Protein AF-A0A2V9AB28-F1 (afdb_monomer_lite)

Radius of gyration: 21.04 Å; chains: 1; bounding box: 47×24×64 Å

Structure (mmCIF, N/CA/C/O backbone):
data_AF-A0A2V9AB28-F1
#
_entry.id   AF-A0A2V9AB28-F1
#
loop_
_atom_site.group_PDB
_atom_site.id
_atom_site.type_symbol
_atom_site.label_atom_id
_atom_site.label_alt_id
_atom_site.label_comp_id
_atom_site.label_asym_id
_atom_site.label_entity_id
_atom_site.label_seq_id
_atom_site.pdbx_PDB_ins_code
_atom_site.Cartn_x
_atom_site.Cartn_y
_atom_site.Cartn_z
_atom_site.occupancy
_atom_site.B_iso_or_equiv
_atom_site.auth_seq_id
_atom_site.auth_comp_id
_atom_site.auth_asym_id
_atom_site.auth_atom_id
_atom_site.pdbx_PDB_model_num
ATOM 1 N N . MET A 1 1 ? 5.776 2.041 12.616 1.00 59.56 1 MET A N 1
ATOM 2 C CA . MET A 1 1 ? 5.314 3.377 13.053 1.00 59.56 1 MET A CA 1
ATOM 3 C C . MET A 1 1 ? 3.798 3.461 13.294 1.00 59.56 1 MET A C 1
ATOM 5 O O . MET A 1 1 ? 3.423 3.915 14.360 1.00 59.56 1 MET A O 1
ATOM 9 N N . ILE A 1 2 ? 2.904 3.020 12.386 1.00 66.00 2 ILE A N 1
ATOM 10 C CA . ILE A 1 2 ? 1.448 2.900 12.689 1.00 66.00 2 ILE A CA 1
ATOM 11 C C . ILE A 1 2 ? 1.134 1.642 13.515 1.00 66.00 2 ILE A C 1
ATOM 13 O O . ILE A 1 2 ? 0.469 1.729 14.544 1.00 66.00 2 ILE A O 1
ATOM 17 N N . LEU A 1 3 ? 1.665 0.484 13.105 1.00 60.53 3 LEU A N 1
ATOM 18 C CA . LEU A 1 3 ? 1.462 -0.797 13.801 1.00 60.53 3 LEU A CA 1
ATOM 19 C C . LEU A 1 3 ? 1.908 -0.738 15.273 1.00 60.53 3 LEU A C 1
ATOM 21 O O . LEU A 1 3 ? 1.193 -1.208 16.154 1.00 60.53 3 LEU A O 1
ATOM 25 N N . ASP A 1 4 ? 3.032 -0.067 15.534 1.00 72.25 4 ASP A N 1
ATOM 26 C CA . ASP A 1 4 ? 3.606 0.092 16.879 1.00 72.25 4 ASP A CA 1
ATOM 27 C C . ASP A 1 4 ? 2.706 0.900 17.826 1.00 72.25 4 ASP A C 1
ATOM 29 O O . ASP A 1 4 ? 2.839 0.784 19.039 1.00 72.25 4 ASP A O 1
ATOM 33 N N . ASN A 1 5 ? 1.775 1.693 17.286 1.00 74.25 5 ASN A N 1
ATOM 34 C CA . ASN A 1 5 ? 0.810 2.464 18.069 1.00 74.25 5 ASN A CA 1
ATOM 35 C C . ASN A 1 5 ? -0.539 1.744 18.200 1.00 74.25 5 ASN A C 1
ATOM 37 O O . ASN A 1 5 ? -1.199 1.869 19.229 1.00 74.25 5 ASN A O 1
ATOM 41 N N . LEU A 1 6 ? -0.950 0.957 17.200 1.00 78.06 6 LEU A N 1
ATOM 42 C CA . LEU A 1 6 ? -2.232 0.243 17.230 1.00 78.06 6 LEU A CA 1
ATOM 43 C C . LEU A 1 6 ? -2.250 -0.884 18.275 1.00 78.06 6 LEU A C 1
ATOM 45 O O . LEU A 1 6 ? -3.248 -1.045 18.979 1.00 78.06 6 LEU A O 1
ATOM 49 N N . GLN A 1 7 ? -1.151 -1.635 18.427 1.00 82.56 7 GLN A N 1
ATOM 50 C CA . GLN A 1 7 ? -1.101 -2.760 19.371 1.00 82.56 7 GLN A CA 1
ATOM 51 C C . GLN A 1 7 ? -1.222 -2.313 20.840 1.00 82.56 7 GLN A C 1
ATOM 53 O O . GLN A 1 7 ? -2.096 -2.830 21.539 1.00 82.56 7 GLN A O 1
ATOM 58 N N . PRO A 1 8 ? -0.445 -1.322 21.328 1.00 85.25 8 PRO A N 1
ATOM 59 C CA . PRO A 1 8 ? -0.568 -0.865 22.712 1.00 85.25 8 PRO A CA 1
ATOM 60 C C . PRO A 1 8 ? -1.929 -0.228 23.020 1.00 85.25 8 PRO A C 1
ATOM 62 O O . PRO A 1 8 ? -2.421 -0.340 24.145 1.00 85.25 8 PRO A O 1
ATOM 65 N N . LEU A 1 9 ? -2.554 0.426 22.033 1.00 84.19 9 LEU A N 1
ATOM 66 C CA . LEU A 1 9 ? -3.896 0.995 22.174 1.00 84.19 9 LEU A CA 1
ATOM 67 C C . LEU A 1 9 ? -4.957 -0.100 22.309 1.00 84.19 9 LEU A C 1
ATOM 69 O O . LEU A 1 9 ? -5.800 -0.016 23.203 1.00 84.19 9 LEU A O 1
ATOM 73 N N . ARG A 1 10 ? -4.872 -1.157 21.490 1.00 86.38 10 ARG A N 1
ATOM 74 C CA . ARG A 1 10 ? -5.753 -2.331 21.589 1.00 86.38 10 ARG A CA 1
ATOM 75 C C . ARG A 1 10 ? -5.614 -2.987 22.957 1.00 86.38 10 ARG A C 1
ATOM 77 O O . ARG A 1 10 ? -6.610 -3.213 23.637 1.00 86.38 10 ARG A O 1
ATOM 84 N N . ASP A 1 11 ? -4.382 -3.228 23.393 1.00 86.88 11 ASP A N 1
ATOM 85 C CA . ASP A 1 11 ? -4.115 -3.862 24.682 1.00 86.88 11 ASP A CA 1
ATOM 86 C C . ASP A 1 11 ? -4.574 -2.972 25.854 1.00 86.88 11 ASP A C 1
ATOM 88 O O . ASP A 1 11 ? -5.040 -3.475 26.875 1.00 86.88 11 ASP A O 1
ATOM 92 N N . SER A 1 12 ? -4.499 -1.645 25.725 1.00 86.56 12 SER A N 1
ATOM 93 C CA . SER A 1 12 ? -5.032 -0.716 26.733 1.00 86.56 12 SER A CA 1
ATOM 94 C C . SER A 1 12 ? -6.560 -0.740 26.800 1.00 86.56 12 SER A C 1
ATOM 96 O O . SER A 1 12 ? -7.117 -0.700 27.899 1.00 86.56 12 SER A O 1
ATOM 98 N N . ALA A 1 13 ? -7.234 -0.843 25.651 1.00 85.06 13 ALA A N 1
ATOM 99 C CA . ALA A 1 13 ? -8.686 -0.970 25.577 1.00 85.06 13 ALA A CA 1
ATOM 100 C C . ALA A 1 13 ? -9.172 -2.292 26.197 1.00 85.06 13 ALA A C 1
ATOM 102 O O . ALA A 1 13 ? -10.033 -2.268 27.074 1.00 85.06 13 ALA A O 1
ATOM 103 N N . LEU A 1 14 ? -8.557 -3.423 25.826 1.00 86.75 14 LEU A N 1
ATOM 104 C CA . LEU A 1 14 ? -8.917 -4.758 26.328 1.00 86.75 14 LEU A CA 1
ATOM 105 C C . LEU A 1 14 ? -8.740 -4.910 27.843 1.00 86.75 14 LEU A C 1
ATOM 107 O O . LEU A 1 14 ? -9.506 -5.619 28.488 1.00 86.75 14 LEU A O 1
ATOM 111 N N . HIS A 1 15 ? -7.741 -4.247 28.427 1.00 87.88 15 HIS A N 1
ATOM 112 C CA . HIS A 1 15 ? -7.482 -4.311 29.868 1.00 87.88 15 HIS A CA 1
ATOM 113 C C . HIS A 1 15 ? -8.236 -3.244 30.679 1.00 87.88 15 HIS A C 1
ATOM 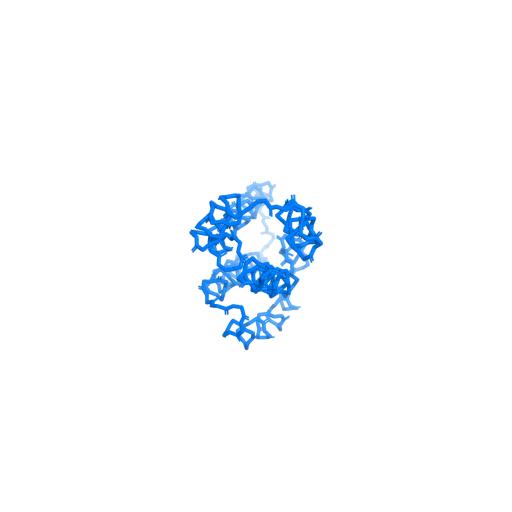115 O O . HIS A 1 15 ? -7.888 -3.010 31.837 1.00 87.88 15 HIS A O 1
ATOM 121 N N . GLY A 1 16 ? -9.220 -2.557 30.087 1.00 83.69 16 GLY A N 1
ATOM 122 C CA . GLY A 1 16 ? -10.036 -1.562 30.790 1.00 83.69 16 GLY A CA 1
ATOM 123 C C . GLY A 1 16 ? -9.250 -0.342 31.281 1.00 83.69 16 GLY A C 1
ATOM 124 O O . GLY A 1 16 ? -9.664 0.321 32.228 1.00 83.69 16 GLY A O 1
ATOM 125 N N . LYS A 1 17 ? -8.100 -0.034 30.663 1.00 89.56 17 LYS A N 1
ATOM 126 C CA . LYS A 1 17 ? -7.251 1.109 31.049 1.00 89.56 17 LYS A CA 1
ATOM 127 C C . LYS A 1 17 ? -7.744 2.442 30.481 1.00 89.56 17 LYS A C 1
ATOM 129 O O . LYS A 1 17 ? -7.182 3.485 30.804 1.00 89.56 17 LYS A O 1
ATOM 134 N N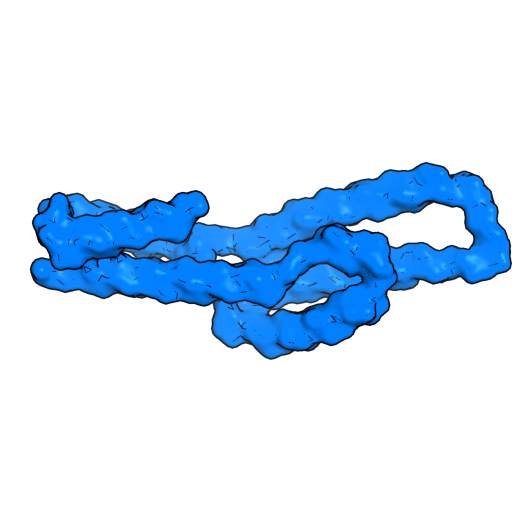 . LEU A 1 18 ? -8.756 2.407 29.616 1.00 87.81 18 LEU A N 1
ATOM 135 C CA . LEU A 1 18 ? -9.348 3.576 28.973 1.00 87.81 18 LEU A CA 1
ATOM 136 C C . LEU A 1 18 ? -10.718 3.873 29.585 1.00 87.81 18 LEU A C 1
ATOM 138 O O . LEU A 1 18 ? -11.552 2.980 29.714 1.00 87.81 18 LEU A O 1
ATOM 142 N N . SER A 1 19 ? -10.961 5.140 29.915 1.00 89.69 19 SER A N 1
ATOM 143 C CA . SER A 1 19 ? -12.301 5.620 30.269 1.00 89.69 19 SER A CA 1
ATOM 144 C C . SER A 1 19 ? -13.245 5.584 29.064 1.00 89.69 19 SER A C 1
ATOM 146 O O . SER A 1 19 ? -12.802 5.659 27.920 1.00 89.69 19 SER A O 1
ATOM 148 N N . GLU A 1 20 ? -14.557 5.576 29.306 1.00 89.38 20 GLU A N 1
ATOM 149 C CA . GLU A 1 20 ? -15.570 5.603 28.238 1.00 89.38 20 GLU A CA 1
ATOM 150 C C . GLU A 1 20 ? -15.422 6.810 27.299 1.00 89.38 20 GLU A C 1
ATOM 152 O O . GLU A 1 20 ? -15.573 6.686 26.085 1.00 89.38 20 GLU A O 1
ATOM 157 N N . LYS A 1 21 ? -15.032 7.973 27.839 1.00 90.75 21 LYS A N 1
ATOM 158 C CA . LYS A 1 21 ? -14.743 9.161 27.027 1.00 90.75 21 LYS A CA 1
ATOM 159 C C . LYS A 1 21 ? -13.552 8.924 26.090 1.00 90.75 21 LYS A C 1
ATOM 161 O O . LYS A 1 21 ? -13.648 9.217 24.903 1.00 90.75 21 LYS A O 1
ATOM 166 N N . GLN A 1 22 ? -12.461 8.352 26.604 1.00 89.69 22 GLN A N 1
ATOM 167 C CA . GLN A 1 22 ? -11.276 8.032 25.800 1.00 89.69 22 GLN A CA 1
ATOM 168 C C . GLN A 1 22 ? -11.567 6.943 24.763 1.00 89.69 22 GLN A C 1
ATOM 170 O O . GLN A 1 22 ? -11.087 7.043 23.638 1.00 89.69 22 GLN A O 1
ATOM 175 N N . LYS A 1 23 ? -12.375 5.930 25.107 1.00 89.94 23 LYS A N 1
ATOM 176 C CA . LYS A 1 23 ? -12.824 4.907 24.152 1.00 89.94 23 LYS A CA 1
ATOM 177 C C . LYS A 1 23 ? -13.614 5.537 23.002 1.00 89.94 23 LYS A C 1
ATOM 179 O O . LYS A 1 23 ? -13.355 5.213 21.846 1.00 89.94 23 LYS A O 1
ATOM 184 N N . ALA A 1 24 ? -14.536 6.455 23.301 1.00 90.44 24 ALA A N 1
ATOM 185 C CA . ALA A 1 24 ? -15.338 7.142 22.290 1.00 90.44 24 ALA A CA 1
ATOM 186 C C . ALA A 1 24 ? -14.484 8.028 21.365 1.00 90.44 24 ALA A C 1
ATOM 188 O O . ALA A 1 24 ? -14.609 7.933 20.143 1.00 90.44 24 ALA A O 1
ATOM 189 N N . GLU A 1 25 ? -13.586 8.841 21.932 1.00 91.44 25 GLU A N 1
ATOM 190 C CA . GLU A 1 25 ? -12.658 9.690 21.168 1.00 91.44 25 GLU A CA 1
ATOM 191 C C . GLU A 1 25 ? -11.733 8.850 20.279 1.00 91.44 25 GLU A C 1
ATOM 193 O O . GLU A 1 25 ? -11.584 9.133 19.088 1.00 91.44 25 GLU A O 1
ATOM 198 N N . LEU A 1 26 ? -11.166 7.770 20.825 1.00 89.75 26 LEU A N 1
ATOM 199 C CA . LEU A 1 26 ? -10.292 6.878 20.074 1.00 89.75 26 LEU A CA 1
ATOM 200 C C . LEU A 1 26 ? -11.056 6.110 18.988 1.00 89.75 26 LEU A C 1
ATOM 202 O O . LEU A 1 26 ? -10.556 5.985 17.877 1.00 89.75 26 LEU A O 1
ATOM 206 N N . SER A 1 27 ? -12.280 5.649 19.258 1.00 91.81 27 SER A N 1
ATOM 207 C CA . SER A 1 27 ? -13.119 4.987 18.249 1.00 91.81 27 SER A CA 1
ATOM 208 C C . SER A 1 27 ? -13.425 5.919 17.076 1.00 91.81 27 SER A C 1
ATOM 210 O O . SER A 1 27 ? -13.340 5.497 15.924 1.00 91.81 27 SER A O 1
ATOM 212 N N . ALA A 1 28 ? -13.735 7.191 17.350 1.00 91.19 28 ALA A N 1
ATOM 213 C CA . ALA A 1 28 ? -13.953 8.188 16.307 1.00 91.19 28 ALA A CA 1
ATOM 214 C C . ALA A 1 28 ? -12.684 8.426 15.474 1.00 91.19 28 ALA A C 1
ATOM 216 O O . ALA A 1 28 ? -12.759 8.439 14.246 1.00 91.19 28 ALA A O 1
ATOM 217 N N . ALA A 1 29 ? -11.522 8.549 16.125 1.00 89.56 29 ALA A N 1
ATOM 218 C CA . ALA A 1 29 ? -10.244 8.729 15.440 1.00 89.56 29 ALA A CA 1
ATOM 219 C C . ALA A 1 29 ? -9.882 7.522 14.559 1.00 89.56 29 ALA A C 1
ATOM 221 O O . ALA A 1 29 ? -9.543 7.697 13.393 1.00 89.56 29 ALA A O 1
ATOM 222 N N . VAL A 1 30 ? -10.014 6.297 15.080 1.00 88.75 30 VAL A N 1
ATOM 223 C CA . VAL A 1 30 ? -9.700 5.063 14.341 1.00 88.75 30 VAL A CA 1
ATOM 224 C C . VAL A 1 30 ? -10.637 4.893 13.142 1.00 88.75 30 VAL A C 1
ATOM 226 O O . VAL A 1 30 ? -10.166 4.598 12.050 1.00 88.75 30 VAL A O 1
ATOM 229 N N . LYS A 1 31 ? -11.943 5.163 13.287 1.00 90.12 31 LYS A N 1
ATOM 230 C CA . LYS A 1 31 ? -12.907 5.115 12.167 1.00 90.12 31 LYS A CA 1
ATOM 231 C C . LYS A 1 31 ? -12.645 6.155 11.075 1.00 90.12 31 LYS A C 1
ATOM 233 O O . LYS A 1 31 ? -13.078 5.952 9.948 1.00 90.12 31 LYS A O 1
ATOM 238 N N . ALA A 1 32 ? -11.993 7.269 11.406 1.00 89.31 32 ALA A N 1
ATOM 239 C CA . ALA A 1 32 ? -11.637 8.300 10.434 1.00 89.31 32 ALA A CA 1
ATOM 240 C C . ALA A 1 32 ? -10.359 7.963 9.643 1.00 89.31 32 ALA A C 1
ATOM 242 O O . ALA A 1 32 ? -10.098 8.586 8.615 1.00 89.31 32 ALA A O 1
ATOM 243 N N . MET A 1 33 ? -9.555 7.004 10.114 1.00 86.00 33 MET A N 1
ATOM 244 C CA . MET A 1 33 ? -8.361 6.542 9.410 1.00 86.00 33 MET A CA 1
ATOM 245 C C . MET A 1 33 ? -8.725 5.549 8.297 1.00 86.00 33 MET A C 1
ATOM 247 O O . MET A 1 33 ? -9.649 4.754 8.486 1.00 86.00 33 MET A O 1
ATOM 251 N N . PRO A 1 34 ? -7.974 5.524 7.178 1.00 87.88 34 PRO A N 1
ATOM 252 C CA . PRO A 1 34 ? -8.060 4.431 6.214 1.00 87.88 34 PRO A CA 1
ATOM 253 C C . PRO A 1 34 ? -7.822 3.085 6.903 1.00 87.88 34 PRO A C 1
ATOM 255 O O . PRO A 1 34 ? -6.920 2.967 7.736 1.00 87.88 34 PRO A O 1
ATOM 258 N N . GLU A 1 35 ? -8.607 2.071 6.541 1.00 88.50 35 GLU A N 1
ATOM 259 C CA . GLU A 1 35 ? -8.576 0.754 7.193 1.00 88.50 35 GLU A CA 1
ATOM 260 C C . GLU A 1 35 ? -7.188 0.101 7.112 1.00 88.50 35 GLU A C 1
ATOM 262 O O . GLU A 1 35 ? -6.702 -0.462 8.088 1.00 88.50 35 GLU A O 1
ATOM 267 N N . ASP A 1 36 ? -6.495 0.241 5.983 1.00 89.00 36 ASP A N 1
ATOM 268 C CA . ASP A 1 36 ? -5.134 -0.258 5.769 1.00 89.00 36 ASP A CA 1
ATOM 269 C C . ASP A 1 36 ? -4.040 0.802 6.023 1.00 89.00 36 ASP A C 1
ATOM 271 O O . ASP A 1 36 ? -2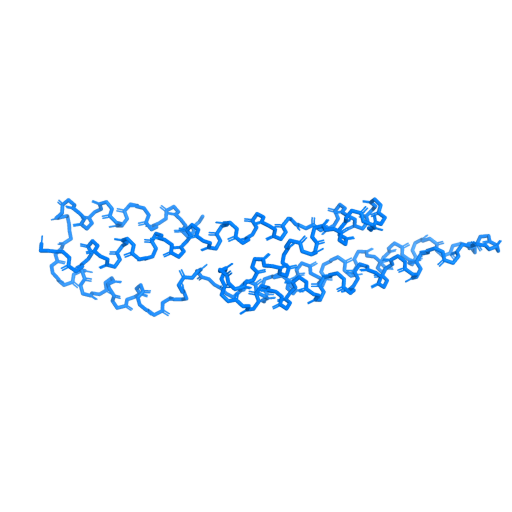.870 0.598 5.687 1.00 89.00 36 ASP A O 1
ATOM 275 N N . GLY A 1 37 ? -4.396 1.911 6.681 1.00 85.44 37 GLY A N 1
ATOM 276 C CA . GLY A 1 37 ? -3.483 2.875 7.296 1.00 85.44 37 GLY A CA 1
ATOM 277 C C . GLY A 1 37 ? -3.297 4.193 6.545 1.00 85.44 37 GLY A C 1
ATOM 278 O O . GLY A 1 37 ? -3.388 5.250 7.167 1.00 85.44 37 GLY A O 1
ATOM 279 N N . PHE A 1 38 ? -3.002 4.163 5.244 1.00 87.56 38 PHE A N 1
ATOM 280 C CA . PHE A 1 38 ? -2.741 5.359 4.425 1.00 87.56 38 PHE A CA 1
ATOM 281 C C . PHE A 1 38 ? -2.909 5.064 2.926 1.00 87.56 38 PHE A C 1
ATOM 283 O O . PHE A 1 38 ? -3.171 3.931 2.539 1.00 87.56 38 PHE A O 1
ATOM 290 N N . ASP A 1 39 ? -2.744 6.075 2.069 1.00 89.50 39 ASP A N 1
ATOM 291 C CA . ASP A 1 39 ? -2.798 5.898 0.613 1.00 89.50 39 ASP A CA 1
ATOM 292 C C . ASP A 1 39 ? -1.514 5.234 0.075 1.00 89.50 39 ASP A C 1
ATOM 294 O O . ASP A 1 39 ? -0.499 5.881 -0.209 1.00 89.50 39 ASP A O 1
ATOM 298 N N . TRP A 1 40 ? -1.567 3.909 -0.058 1.00 92.38 40 TRP A N 1
ATOM 299 C CA . TRP A 1 40 ? -0.467 3.082 -0.557 1.00 92.38 40 TRP A CA 1
ATOM 300 C C . TRP A 1 40 ? -0.112 3.359 -2.017 1.00 92.38 40 TRP A C 1
ATOM 302 O O . TRP A 1 40 ? 1.054 3.240 -2.393 1.00 92.38 40 TRP A O 1
ATOM 312 N N . ALA A 1 41 ? -1.081 3.763 -2.838 1.00 91.62 41 ALA A N 1
ATOM 313 C CA . ALA A 1 41 ? -0.832 4.103 -4.232 1.00 91.62 41 ALA A CA 1
ATOM 314 C C . ALA A 1 41 ? -0.123 5.455 -4.367 1.00 91.62 41 ALA A C 1
ATOM 316 O O . ALA A 1 41 ? 0.722 5.624 -5.250 1.00 91.62 41 ALA A O 1
ATOM 317 N N . ALA A 1 42 ? -0.434 6.418 -3.498 1.00 91.69 42 ALA A N 1
ATOM 318 C CA . ALA A 1 42 ? 0.293 7.681 -3.435 1.00 91.69 42 ALA A CA 1
ATOM 319 C C . ALA A 1 42 ? 1.746 7.464 -2.992 1.00 91.69 42 ALA A C 1
ATOM 321 O O . ALA A 1 42 ? 2.659 7.953 -3.656 1.00 91.69 42 ALA A O 1
ATOM 322 N N . ALA A 1 43 ? 1.974 6.675 -1.935 1.00 91.44 43 ALA A N 1
ATOM 323 C CA . ALA A 1 43 ? 3.327 6.338 -1.486 1.00 91.44 43 ALA A CA 1
ATOM 324 C C . ALA A 1 43 ? 4.129 5.612 -2.577 1.00 91.44 43 ALA A C 1
ATOM 326 O O . ALA A 1 43 ? 5.272 5.969 -2.846 1.00 91.44 43 ALA A O 1
ATOM 327 N N . TRP A 1 44 ? 3.505 4.662 -3.276 1.00 93.62 44 TRP A N 1
ATOM 328 C CA . TRP A 1 44 ? 4.134 3.988 -4.410 1.00 93.62 44 TRP A CA 1
ATOM 329 C C . TRP A 1 44 ? 4.471 4.940 -5.566 1.00 93.62 44 TRP A C 1
ATOM 331 O O . TRP A 1 44 ? 5.490 4.780 -6.229 1.00 93.62 44 TRP A O 1
ATOM 341 N N . GLY A 1 45 ? 3.641 5.960 -5.801 1.00 91.12 45 GLY A N 1
ATOM 342 C CA . GLY A 1 45 ? 3.923 6.999 -6.793 1.00 91.12 45 GLY A CA 1
ATOM 343 C C . GLY A 1 45 ? 5.195 7.799 -6.490 1.00 91.12 45 GLY A C 1
ATOM 344 O O . GLY A 1 45 ? 5.886 8.211 -7.418 1.00 91.12 45 GLY A O 1
ATOM 345 N N . VAL A 1 46 ? 5.538 7.980 -5.210 1.00 91.62 46 VAL A N 1
ATOM 346 C CA . VAL A 1 46 ? 6.805 8.612 -4.804 1.00 91.62 46 VAL A CA 1
ATOM 347 C C . VAL A 1 46 ? 7.991 7.710 -5.145 1.00 91.62 46 VAL A C 1
ATOM 349 O O . VAL A 1 46 ? 8.956 8.185 -5.737 1.00 91.62 46 VAL A O 1
ATOM 352 N N . GLU A 1 47 ? 7.899 6.412 -4.848 1.00 90.75 47 GLU A N 1
ATOM 353 C CA . GLU A 1 47 ? 8.933 5.430 -5.215 1.00 90.75 47 GLU A CA 1
ATOM 354 C C . GLU A 1 47 ? 9.133 5.365 -6.734 1.00 90.75 47 GLU A C 1
ATOM 356 O O . GLU A 1 47 ? 10.263 5.317 -7.219 1.00 90.75 47 GLU A O 1
ATOM 361 N N . PHE A 1 48 ? 8.038 5.441 -7.499 1.00 90.88 48 PHE A N 1
ATOM 362 C CA . PHE A 1 48 ? 8.107 5.544 -8.953 1.00 90.88 48 PHE A CA 1
ATOM 363 C C . PHE A 1 48 ? 8.881 6.793 -9.395 1.00 90.88 48 PHE A C 1
ATOM 365 O O . PHE A 1 48 ? 9.817 6.675 -10.179 1.00 90.88 48 PHE A O 1
ATOM 372 N N . ALA A 1 49 ? 8.562 7.971 -8.857 1.00 90.50 49 ALA A N 1
ATOM 373 C CA . ALA A 1 49 ? 9.262 9.203 -9.221 1.00 90.50 49 ALA A CA 1
ATOM 374 C C . ALA A 1 49 ? 10.765 9.168 -8.875 1.00 90.50 49 ALA A C 1
ATOM 376 O O . ALA A 1 49 ? 11.586 9.666 -9.642 1.00 90.50 49 ALA A O 1
ATOM 377 N N . ILE A 1 50 ? 11.136 8.562 -7.741 1.00 88.69 50 ILE A N 1
ATOM 378 C CA . ILE A 1 50 ? 12.542 8.401 -7.335 1.00 88.69 50 ILE A CA 1
ATOM 379 C C . ILE A 1 50 ? 13.283 7.470 -8.302 1.00 88.69 50 ILE A C 1
ATOM 381 O O . ILE A 1 50 ? 14.379 7.802 -8.757 1.00 88.69 50 ILE A O 1
ATOM 385 N N . GLY A 1 51 ? 12.691 6.319 -8.630 1.00 87.00 51 GLY A N 1
ATOM 386 C CA . GLY A 1 51 ? 13.293 5.368 -9.562 1.00 87.00 51 GLY A CA 1
ATOM 387 C C . GLY A 1 51 ? 13.426 5.933 -10.979 1.00 87.00 51 GLY A C 1
ATOM 388 O O . GLY A 1 51 ? 14.467 5.748 -11.606 1.00 87.00 51 GLY A O 1
ATOM 389 N N . ASP A 1 52 ? 12.424 6.677 -11.455 1.00 87.94 52 ASP A N 1
ATOM 390 C CA . ASP A 1 52 ? 12.443 7.316 -12.775 1.00 87.94 52 ASP A CA 1
ATOM 391 C C . ASP A 1 52 ? 13.576 8.344 -12.868 1.00 87.94 52 ASP A C 1
ATOM 393 O O . ASP A 1 52 ? 14.390 8.294 -13.791 1.00 87.94 52 ASP A O 1
ATOM 397 N N . LEU A 1 53 ? 13.718 9.204 -11.852 1.00 87.88 53 LEU A N 1
ATOM 398 C CA . LEU A 1 53 ? 14.831 10.151 -11.779 1.00 87.88 53 LEU A CA 1
ATOM 399 C C . LEU A 1 53 ? 16.188 9.433 -11.837 1.00 87.88 53 LEU A C 1
ATOM 401 O O . LEU A 1 53 ? 17.064 9.825 -12.607 1.00 87.88 53 LEU A O 1
ATOM 405 N N . HIS A 1 54 ? 16.350 8.347 -11.077 1.00 84.88 54 HIS A N 1
ATOM 406 C CA . HIS A 1 54 ? 17.589 7.570 -11.079 1.00 84.88 54 HIS A CA 1
ATOM 407 C C . HIS A 1 54 ? 17.895 6.951 -12.455 1.00 84.88 54 HIS A C 1
ATOM 409 O O . HIS A 1 54 ? 19.033 6.997 -12.929 1.00 84.88 54 HIS A O 1
ATOM 415 N N . LEU A 1 55 ? 16.886 6.401 -13.136 1.00 82.31 55 LEU A N 1
ATOM 416 C CA . LEU A 1 55 ? 17.046 5.840 -14.481 1.00 82.31 55 LEU A CA 1
ATOM 417 C C . LEU A 1 55 ? 17.383 6.924 -15.516 1.00 82.31 55 LEU A C 1
ATOM 419 O O . LEU A 1 55 ? 18.207 6.692 -16.405 1.00 82.31 55 LEU A O 1
ATOM 423 N N . GLN A 1 56 ? 16.815 8.125 -15.388 1.00 82.56 56 GLN A N 1
ATOM 424 C CA . GLN A 1 56 ? 17.162 9.275 -16.228 1.00 82.56 56 GLN A CA 1
ATOM 425 C C . GLN A 1 56 ? 18.613 9.736 -16.013 1.00 82.56 56 GLN A C 1
ATOM 427 O O . GLN A 1 56 ? 19.324 10.002 -16.986 1.00 82.56 56 GLN A O 1
ATOM 432 N N . GLU A 1 57 ? 19.098 9.767 -14.771 1.00 81.44 57 GLU A N 1
ATOM 433 C CA . GLU A 1 57 ? 20.502 10.068 -14.459 1.00 81.44 57 GLU A CA 1
ATOM 434 C C . GLU A 1 57 ? 21.461 9.016 -15.043 1.00 81.44 57 GLU A C 1
ATOM 436 O O . GLU A 1 57 ? 22.498 9.354 -15.629 1.00 81.44 57 GLU A O 1
ATOM 441 N N . LEU A 1 58 ? 21.105 7.730 -14.957 1.00 75.31 58 LEU A N 1
ATOM 442 C CA . LEU A 1 58 ? 21.875 6.644 -15.571 1.00 75.31 58 LEU A CA 1
ATOM 443 C C . LEU A 1 58 ? 21.919 6.762 -17.100 1.00 75.31 58 LEU A C 1
ATOM 445 O O . LEU A 1 58 ? 22.979 6.566 -17.698 1.00 75.31 58 LEU A O 1
ATOM 449 N N . ARG A 1 59 ? 20.803 7.130 -17.743 1.00 74.44 59 ARG A N 1
ATOM 450 C CA . ARG A 1 59 ? 20.757 7.419 -19.187 1.00 74.44 59 ARG A CA 1
ATOM 451 C C . ARG A 1 59 ? 21.698 8.565 -19.559 1.00 74.44 59 ARG A C 1
ATOM 453 O O . ARG A 1 59 ? 22.475 8.436 -20.503 1.00 74.44 59 ARG A O 1
ATOM 460 N N . ALA A 1 60 ? 21.663 9.663 -18.805 1.00 72.00 60 ALA A N 1
ATOM 461 C CA . ALA A 1 60 ? 22.482 10.844 -19.073 1.00 72.00 60 ALA A CA 1
ATOM 462 C C . ALA A 1 60 ? 23.987 10.569 -18.905 1.00 72.00 60 ALA A C 1
ATOM 464 O O . ALA A 1 60 ? 24.802 11.036 -19.699 1.00 72.00 60 ALA A O 1
ATOM 465 N N . THR A 1 61 ? 24.365 9.778 -17.899 1.00 69.62 61 THR A N 1
ATOM 466 C CA . THR A 1 61 ? 25.770 9.437 -17.612 1.00 69.62 61 THR A CA 1
ATOM 467 C C . THR A 1 61 ? 26.340 8.359 -18.537 1.00 69.62 61 THR A C 1
ATOM 469 O O . THR A 1 61 ? 27.540 8.365 -18.810 1.00 69.62 61 THR A O 1
ATOM 472 N N . ARG A 1 62 ? 25.499 7.467 -19.081 1.00 63.81 62 ARG A N 1
ATOM 473 C CA . ARG A 1 62 ? 25.887 6.467 -20.095 1.00 63.81 62 ARG A CA 1
ATOM 474 C C . ARG A 1 62 ? 25.946 7.017 -21.527 1.00 63.81 62 ARG A C 1
ATOM 476 O O . ARG A 1 62 ? 26.294 6.271 -22.433 1.00 63.81 62 ARG A O 1
ATOM 483 N N . GLY A 1 63 ? 25.675 8.306 -21.739 1.00 50.16 63 GLY A N 1
ATOM 484 C CA . GLY A 1 63 ? 25.675 8.998 -23.037 1.00 50.16 63 GLY A CA 1
ATOM 485 C C . GLY A 1 63 ? 27.028 9.177 -23.756 1.00 50.16 63 GLY A C 1
ATOM 486 O O . GLY A 1 63 ? 27.186 10.144 -24.496 1.00 50.16 63 GLY A O 1
ATOM 487 N N . LEU A 1 64 ? 27.998 8.269 -23.597 1.00 44.06 64 LEU A N 1
ATOM 488 C CA . LEU A 1 64 ? 29.001 8.015 -24.645 1.00 44.06 64 LEU A CA 1
ATOM 489 C C . LEU A 1 64 ? 28.391 6.975 -25.591 1.00 44.06 64 LEU A C 1
ATOM 491 O O . LEU A 1 64 ? 27.786 6.029 -25.096 1.00 44.06 64 LEU A O 1
ATOM 495 N N . PRO A 1 65 ? 28.480 7.160 -26.923 1.00 47.44 65 PRO A N 1
ATOM 496 C CA . PRO A 1 65 ? 27.587 6.521 -27.880 1.00 47.44 65 PRO A CA 1
ATOM 497 C C . PRO A 1 65 ? 27.584 5.019 -27.650 1.00 47.44 65 PRO A C 1
ATOM 499 O O . PRO A 1 65 ? 28.597 4.340 -27.836 1.00 47.44 65 PRO A O 1
ATOM 502 N N . ALA A 1 66 ? 26.437 4.532 -27.190 1.00 47.78 66 ALA A N 1
ATOM 503 C CA . ALA A 1 66 ? 26.220 3.124 -26.993 1.00 47.78 66 ALA A CA 1
ATOM 504 C C . ALA A 1 66 ? 26.477 2.447 -28.347 1.00 47.78 66 ALA A C 1
ATOM 506 O O . ALA A 1 66 ? 26.004 2.915 -29.388 1.00 47.78 66 ALA A O 1
ATOM 507 N N . ALA A 1 67 ? 27.360 1.447 -28.350 1.00 46.81 67 ALA A N 1
ATOM 508 C CA . ALA A 1 67 ? 27.782 0.786 -29.576 1.00 46.81 67 ALA A CA 1
ATOM 509 C C . ALA A 1 67 ? 26.539 0.359 -30.388 1.00 46.81 67 ALA A C 1
ATOM 511 O O . ALA A 1 67 ? 25.535 -0.024 -29.783 1.00 46.81 67 ALA A O 1
ATOM 512 N N . PRO A 1 68 ? 26.567 0.423 -31.733 1.00 37.97 68 PRO A N 1
ATOM 513 C CA . PRO A 1 68 ? 25.407 0.061 -32.541 1.00 37.97 68 PRO A CA 1
ATOM 514 C C . PRO A 1 68 ? 24.946 -1.363 -32.178 1.00 37.97 68 PRO A C 1
ATOM 516 O O . PRO A 1 68 ? 25.671 -2.322 -32.436 1.00 37.97 68 PRO A O 1
ATOM 519 N N . GLY A 1 69 ? 23.779 -1.483 -31.530 1.00 44.53 69 GLY A N 1
ATOM 520 C CA . GLY A 1 69 ? 23.250 -2.750 -30.997 1.00 44.53 69 GLY A CA 1
ATOM 521 C C . GLY A 1 69 ? 22.631 -2.703 -29.588 1.00 44.53 69 GLY A C 1
ATOM 522 O O . GLY A 1 69 ? 22.048 -3.693 -29.165 1.00 44.53 69 GLY A O 1
ATOM 523 N N . THR A 1 70 ? 22.707 -1.588 -28.855 1.00 50.50 70 THR A N 1
ATOM 524 C CA . THR A 1 70 ? 22.242 -1.471 -27.451 1.00 50.50 70 THR A CA 1
ATOM 525 C C . THR A 1 70 ? 20.815 -0.917 -27.297 1.00 50.50 70 THR A C 1
ATOM 527 O O . THR A 1 70 ? 20.564 -0.015 -26.497 1.00 50.50 70 THR A O 1
ATOM 530 N N . THR A 1 71 ? 19.857 -1.432 -28.064 1.00 50.12 71 THR A N 1
ATOM 531 C CA . THR A 1 71 ? 18.419 -1.117 -27.912 1.00 50.12 71 THR A CA 1
ATOM 532 C C . THR A 1 71 ? 17.812 -1.610 -26.591 1.00 50.12 71 THR A C 1
ATOM 534 O O . THR A 1 71 ? 16.694 -1.232 -26.260 1.00 50.12 71 THR A O 1
ATOM 537 N N . GLU A 1 72 ? 18.544 -2.410 -25.809 1.00 55.28 72 GLU A N 1
ATOM 538 C CA . GLU A 1 72 ? 18.059 -3.003 -24.556 1.00 55.28 72 GLU A CA 1
ATOM 539 C C . GLU A 1 72 ? 17.656 -1.970 -23.487 1.00 55.28 72 GLU A C 1
ATOM 541 O O . GLU A 1 72 ? 16.719 -2.231 -22.742 1.00 55.28 72 GLU A O 1
ATOM 546 N N . THR A 1 73 ? 18.261 -0.778 -23.436 1.00 69.81 73 THR A N 1
ATOM 547 C CA . THR A 1 73 ? 18.021 0.178 -22.333 1.00 69.81 73 THR A CA 1
ATOM 548 C C . THR A 1 73 ? 16.634 0.835 -22.336 1.00 69.81 73 THR A C 1
ATOM 550 O O . THR A 1 73 ? 16.044 1.013 -21.274 1.00 69.81 73 THR A O 1
ATOM 553 N N . ASP A 1 74 ? 16.084 1.207 -23.496 1.00 75.19 74 ASP A N 1
ATOM 554 C CA . ASP A 1 74 ? 14.786 1.904 -23.542 1.00 75.19 74 ASP A CA 1
ATOM 555 C C . ASP A 1 74 ? 13.602 0.952 -23.379 1.00 75.19 74 ASP A C 1
ATOM 557 O O . ASP A 1 74 ? 12.610 1.296 -22.733 1.00 75.19 74 ASP A O 1
ATOM 561 N N . ASP A 1 75 ? 13.726 -0.268 -23.903 1.00 81.25 75 ASP A N 1
ATOM 562 C CA . ASP A 1 75 ? 12.740 -1.327 -23.695 1.00 81.25 75 ASP A CA 1
ATOM 563 C C . ASP A 1 75 ? 12.709 -1.780 -22.229 1.00 81.25 75 ASP A C 1
ATOM 565 O O . ASP A 1 75 ? 11.627 -1.974 -21.674 1.00 81.25 75 ASP A O 1
ATOM 569 N N . GLN A 1 76 ? 13.873 -1.877 -21.574 1.00 81.81 76 GLN A N 1
ATOM 570 C CA . GLN A 1 76 ? 13.980 -2.207 -20.148 1.00 81.81 76 GLN A CA 1
ATOM 571 C C . GLN A 1 76 ? 13.349 -1.135 -19.256 1.00 81.81 76 GLN A C 1
ATOM 573 O O . GLN A 1 76 ? 12.573 -1.466 -18.358 1.00 81.81 76 GLN A O 1
ATOM 578 N N . ILE A 1 77 ? 13.626 0.143 -19.525 1.00 82.75 77 ILE A N 1
ATOM 579 C CA . ILE A 1 77 ? 13.072 1.240 -18.725 1.00 82.75 77 ILE A CA 1
ATOM 580 C C . ILE A 1 77 ? 11.560 1.341 -18.916 1.00 82.75 77 ILE A C 1
ATOM 582 O O . ILE A 1 77 ? 10.831 1.451 -17.935 1.00 82.75 77 ILE A O 1
ATOM 586 N N . ARG A 1 78 ? 11.064 1.187 -20.146 1.00 87.50 78 ARG A N 1
ATOM 587 C CA . ARG A 1 78 ? 9.621 1.117 -20.402 1.00 87.50 78 ARG A CA 1
ATOM 588 C C . ARG A 1 78 ? 8.963 -0.061 -19.679 1.00 87.50 78 ARG A C 1
ATOM 590 O O . ARG A 1 78 ? 7.915 0.115 -19.067 1.00 87.50 78 ARG A O 1
ATOM 597 N N . ALA A 1 79 ? 9.578 -1.245 -19.695 1.00 90.12 79 ALA A N 1
ATOM 598 C CA . ALA A 1 79 ? 9.061 -2.399 -18.957 1.00 90.12 79 ALA A CA 1
ATOM 599 C C . ALA A 1 79 ? 9.008 -2.135 -17.440 1.00 90.12 79 ALA A C 1
ATOM 601 O O . ALA A 1 79 ? 8.060 -2.558 -16.770 1.00 90.12 79 ALA A O 1
ATOM 602 N N . TRP A 1 80 ? 9.992 -1.411 -16.900 1.00 91.44 80 TRP A N 1
ATOM 603 C CA . TRP A 1 80 ? 10.002 -0.977 -15.504 1.00 91.44 80 TRP A CA 1
ATOM 604 C C . TRP A 1 80 ? 8.910 0.063 -15.206 1.00 91.44 80 TRP A C 1
ATOM 606 O O . TRP A 1 80 ? 8.169 -0.109 -14.240 1.00 91.44 80 TRP A O 1
ATOM 616 N N . GLU A 1 81 ? 8.729 1.084 -16.046 1.00 92.25 81 GLU A N 1
ATOM 617 C CA . GLU A 1 81 ? 7.657 2.084 -15.905 1.00 92.25 81 GLU A CA 1
ATOM 618 C C . GLU A 1 81 ? 6.269 1.419 -15.924 1.00 92.25 81 GLU A C 1
ATOM 620 O O . GLU A 1 81 ? 5.433 1.655 -15.047 1.00 92.25 81 GLU A O 1
ATOM 625 N N . GLU A 1 82 ? 6.035 0.514 -16.878 1.00 94.75 82 GLU A N 1
ATOM 626 C CA . GLU A 1 82 ? 4.798 -0.265 -16.979 1.00 94.75 82 GLU A CA 1
ATOM 627 C C . GLU A 1 82 ? 4.572 -1.162 -15.759 1.00 94.75 82 GLU A C 1
ATOM 629 O O . GLU A 1 82 ? 3.426 -1.413 -15.366 1.00 94.75 82 GLU A O 1
ATOM 634 N N . TYR A 1 83 ? 5.645 -1.694 -15.174 1.00 95.44 83 TYR A N 1
ATOM 635 C CA . TYR A 1 83 ? 5.571 -2.442 -13.927 1.00 95.44 83 TYR A CA 1
ATOM 636 C C . TYR A 1 83 ? 5.182 -1.518 -12.763 1.00 95.44 83 TYR A C 1
ATOM 638 O O . TYR A 1 83 ? 4.246 -1.833 -12.025 1.00 95.44 83 TYR A O 1
ATOM 646 N N . MET A 1 84 ? 5.843 -0.366 -12.618 1.00 95.31 84 MET A N 1
ATOM 647 C CA . MET A 1 84 ? 5.607 0.574 -11.518 1.00 95.31 84 MET A CA 1
ATOM 648 C C . MET A 1 84 ? 4.190 1.143 -11.543 1.00 95.31 84 MET A C 1
ATOM 650 O O . MET A 1 84 ? 3.537 1.193 -10.499 1.00 95.31 84 MET A O 1
ATOM 654 N N . LEU A 1 85 ? 3.677 1.496 -12.723 1.00 95.56 85 LEU A N 1
ATOM 655 C CA . LEU A 1 85 ? 2.302 1.965 -12.899 1.00 95.56 85 LEU A CA 1
ATOM 656 C C . LEU A 1 85 ? 1.274 0.877 -12.578 1.00 95.56 85 LEU A C 1
ATOM 658 O O . LEU A 1 85 ? 0.262 1.148 -11.928 1.00 95.56 85 LEU A O 1
ATOM 662 N N . ALA A 1 86 ? 1.530 -0.364 -12.997 1.00 96.25 86 ALA A N 1
ATOM 663 C CA . ALA A 1 86 ? 0.643 -1.482 -12.696 1.00 96.25 86 ALA A CA 1
ATOM 664 C C . ALA A 1 86 ? 0.643 -1.827 -11.197 1.00 96.25 86 ALA A C 1
ATOM 666 O O . ALA A 1 86 ? -0.420 -2.073 -10.628 1.00 96.25 86 ALA A O 1
ATOM 667 N N . ALA A 1 87 ? 1.801 -1.764 -10.535 1.00 96.00 87 ALA A N 1
ATOM 668 C CA . ALA A 1 87 ? 1.906 -1.890 -9.085 1.00 96.00 87 ALA A CA 1
ATOM 669 C C . ALA A 1 87 ? 1.155 -0.769 -8.355 1.00 96.00 87 ALA A C 1
ATOM 671 O O . ALA A 1 87 ? 0.378 -1.047 -7.441 1.00 96.00 87 ALA A O 1
ATOM 672 N N . GLN A 1 88 ? 1.292 0.480 -8.808 1.00 95.19 88 GLN A N 1
ATOM 673 C CA . GLN A 1 88 ? 0.535 1.603 -8.259 1.00 95.19 88 GLN A CA 1
ATOM 674 C C . GLN A 1 88 ? -0.977 1.388 -8.392 1.00 95.19 88 GLN A C 1
ATOM 676 O O . GLN A 1 88 ? -1.726 1.636 -7.449 1.00 95.19 88 GLN A O 1
ATOM 681 N N . ALA A 1 89 ? -1.430 0.922 -9.559 1.00 95.56 89 ALA A N 1
ATOM 682 C CA . ALA A 1 89 ? -2.837 0.641 -9.813 1.00 95.56 89 ALA A CA 1
ATOM 683 C C . ALA A 1 89 ? -3.362 -0.487 -8.913 1.00 95.56 89 ALA A C 1
ATOM 685 O O . ALA A 1 89 ? -4.417 -0.324 -8.303 1.00 95.56 89 ALA A O 1
ATOM 686 N N . ALA A 1 90 ? -2.609 -1.580 -8.760 1.00 95.94 90 ALA A N 1
ATOM 687 C CA . ALA A 1 90 ? -2.964 -2.673 -7.856 1.00 95.94 90 ALA A CA 1
ATOM 688 C C . ALA A 1 90 ? -3.098 -2.184 -6.403 1.00 95.94 90 ALA A C 1
ATOM 690 O O . ALA A 1 90 ? -4.054 -2.528 -5.711 1.00 95.94 90 ALA A O 1
ATOM 691 N N . LEU A 1 91 ? -2.192 -1.313 -5.949 1.00 94.25 91 LEU A N 1
ATOM 692 C CA . LEU A 1 91 ? -2.214 -0.771 -4.587 1.00 94.25 91 LEU A CA 1
ATOM 693 C C . LEU A 1 91 ? -3.354 0.227 -4.315 1.00 94.25 91 LEU A C 1
ATOM 695 O O . LEU A 1 91 ? -3.603 0.532 -3.151 1.00 94.25 91 LEU A O 1
ATOM 699 N N . ARG A 1 92 ? -4.088 0.695 -5.338 1.00 93.81 92 ARG A N 1
ATOM 700 C CA . ARG A 1 92 ? -5.336 1.465 -5.139 1.00 93.81 92 ARG A CA 1
ATOM 701 C C . ARG A 1 92 ? -6.502 0.590 -4.699 1.00 93.81 92 ARG A C 1
ATOM 703 O O . ARG A 1 92 ? -7.435 1.092 -4.079 1.00 93.81 92 ARG A O 1
ATOM 710 N N . HIS A 1 93 ? -6.478 -0.694 -5.044 1.00 94.19 93 HIS A N 1
ATOM 711 C CA . HIS A 1 93 ? -7.532 -1.623 -4.657 1.00 94.19 93 HIS A CA 1
ATOM 712 C C . HIS A 1 93 ? -7.371 -2.055 -3.199 1.00 94.19 93 HIS A C 1
ATOM 714 O O . HIS A 1 93 ? -6.238 -2.099 -2.703 1.00 94.19 93 HIS A O 1
ATOM 720 N N . PRO A 1 94 ? -8.469 -2.430 -2.515 1.00 92.56 94 PRO A N 1
ATOM 721 C CA . PRO A 1 94 ? -8.402 -3.058 -1.203 1.00 92.56 94 PRO A CA 1
ATOM 722 C C . PRO A 1 94 ? -7.423 -4.246 -1.184 1.00 92.56 94 PRO A C 1
ATOM 724 O O . PRO A 1 94 ? -7.312 -4.964 -2.183 1.00 92.56 94 PRO A O 1
ATOM 727 N N . PRO A 1 95 ? -6.735 -4.526 -0.061 1.00 93.31 95 PRO A N 1
ATOM 728 C CA . PRO A 1 95 ? -5.620 -5.481 -0.042 1.00 93.31 95 PRO A CA 1
ATOM 729 C C . PRO A 1 95 ? -5.988 -6.905 -0.486 1.00 93.31 95 PRO A C 1
ATOM 731 O O . PRO A 1 95 ? -5.175 -7.604 -1.093 1.00 93.31 95 PRO A O 1
ATOM 734 N N . ASN A 1 96 ? -7.221 -7.335 -0.202 1.00 93.06 96 ASN A N 1
ATOM 735 C CA . ASN A 1 96 ? -7.739 -8.639 -0.621 1.00 93.06 96 ASN A CA 1
ATOM 736 C C . ASN A 1 96 ? -8.036 -8.697 -2.127 1.00 93.06 96 ASN A C 1
ATOM 738 O O . ASN A 1 96 ? -7.812 -9.730 -2.755 1.00 93.06 96 ASN A O 1
ATOM 742 N N . GLU A 1 97 ? -8.507 -7.593 -2.707 1.00 94.81 97 GLU A N 1
ATOM 743 C CA . GLU A 1 97 ? -8.827 -7.482 -4.134 1.00 94.81 97 GLU A CA 1
ATOM 744 C C . GLU A 1 97 ? -7.569 -7.309 -4.991 1.00 94.81 97 GLU A C 1
ATOM 746 O O . GLU A 1 97 ? -7.524 -7.792 -6.118 1.00 94.81 97 GLU A O 1
ATOM 751 N N . ALA A 1 98 ? -6.523 -6.688 -4.439 1.00 94.62 98 ALA A N 1
ATOM 752 C CA . ALA A 1 98 ? -5.249 -6.475 -5.122 1.00 94.62 98 ALA A CA 1
ATOM 753 C C . ALA A 1 98 ? -4.446 -7.771 -5.344 1.00 94.62 98 ALA A C 1
ATOM 755 O O . ALA A 1 98 ? -3.555 -7.824 -6.191 1.00 94.62 98 ALA A O 1
ATOM 756 N N . LYS A 1 99 ? -4.736 -8.838 -4.587 1.00 93.31 99 LYS A N 1
ATOM 757 C CA . LYS A 1 99 ? -3.909 -10.053 -4.541 1.00 93.31 99 LYS A CA 1
ATOM 758 C C . LYS A 1 99 ? -3.662 -10.708 -5.914 1.00 93.31 99 LYS A C 1
ATOM 760 O O . LYS A 1 99 ? -2.496 -10.952 -6.214 1.00 93.31 99 LYS A O 1
ATOM 765 N N . PRO A 1 100 ? -4.673 -10.932 -6.779 1.00 93.88 100 PRO A N 1
ATOM 766 C CA . PRO A 1 100 ? -4.440 -11.527 -8.096 1.00 93.88 100 PRO A CA 1
ATOM 767 C C . PRO A 1 100 ? -3.537 -10.665 -8.990 1.00 93.88 100 PRO A C 1
ATOM 769 O O . PRO A 1 100 ? -2.695 -11.192 -9.710 1.00 93.88 100 PRO A O 1
ATOM 772 N N . GLN A 1 101 ? -3.684 -9.338 -8.922 1.00 95.44 101 GLN A N 1
ATOM 773 C CA . GLN A 1 101 ? -2.866 -8.395 -9.692 1.00 95.44 101 GLN A CA 1
ATOM 774 C C . GLN A 1 101 ? -1.416 -8.403 -9.192 1.00 95.44 101 GLN A C 1
ATOM 776 O O . GLN A 1 101 ? -0.480 -8.352 -9.983 1.00 95.44 101 GLN A O 1
ATOM 781 N N . ILE A 1 102 ? -1.219 -8.512 -7.878 1.00 94.81 102 ILE A N 1
ATOM 782 C CA . ILE A 1 102 ? 0.110 -8.600 -7.263 1.00 94.81 102 ILE A CA 1
ATOM 783 C C . ILE A 1 102 ? 0.804 -9.919 -7.614 1.00 94.81 102 ILE A C 1
ATOM 785 O O . ILE A 1 102 ? 2.003 -9.918 -7.888 1.00 94.81 102 ILE A O 1
ATOM 789 N N . ASP A 1 103 ? 0.071 -11.031 -7.650 1.00 92.69 103 ASP A N 1
ATOM 790 C CA . ASP A 1 103 ? 0.625 -12.326 -8.054 1.00 92.69 103 ASP A CA 1
ATOM 791 C C . ASP A 1 103 ? 1.097 -12.308 -9.529 1.00 92.69 103 ASP A C 1
ATOM 793 O O . ASP A 1 103 ? 2.155 -12.859 -9.849 1.00 92.69 103 ASP A O 1
ATOM 797 N N . ASP A 1 104 ? 0.374 -11.615 -10.420 1.00 93.69 104 ASP A N 1
ATOM 798 C CA . ASP A 1 104 ? 0.820 -11.356 -11.801 1.00 93.69 104 ASP A CA 1
ATOM 799 C C . ASP A 1 104 ? 2.077 -10.469 -11.843 1.00 93.69 104 ASP A C 1
ATOM 801 O O . ASP A 1 104 ? 3.068 -10.801 -12.506 1.00 93.69 104 ASP A O 1
ATOM 805 N N . LEU A 1 105 ? 2.087 -9.381 -11.065 1.00 94.44 105 LEU A N 1
ATOM 806 C CA . LEU A 1 105 ? 3.223 -8.462 -10.978 1.00 94.44 105 LEU A CA 1
ATOM 807 C C . LEU A 1 105 ? 4.510 -9.171 -10.563 1.00 94.44 105 LEU A C 1
ATOM 809 O O . LEU A 1 105 ? 5.555 -8.904 -11.146 1.00 94.44 105 LEU A O 1
ATOM 813 N N . GLU A 1 106 ? 4.472 -10.124 -9.635 1.00 90.38 106 GLU A N 1
ATOM 814 C CA . GLU A 1 106 ? 5.684 -10.869 -9.274 1.00 90.38 106 GLU A CA 1
ATOM 815 C C . GLU A 1 106 ? 6.303 -11.627 -10.447 1.00 90.38 106 GLU A C 1
ATOM 817 O O . GLU A 1 106 ? 7.525 -11.790 -10.514 1.00 90.38 106 GLU A O 1
ATOM 822 N N . SER A 1 107 ? 5.477 -12.095 -11.381 1.00 87.62 107 SER A N 1
ATOM 823 C CA . SER A 1 107 ? 5.965 -12.741 -12.595 1.00 87.62 107 SER A CA 1
ATOM 824 C C . SER A 1 107 ? 6.612 -11.740 -13.541 1.00 87.62 107 SER A C 1
ATOM 826 O O . SER A 1 107 ? 7.671 -12.031 -14.095 1.00 87.62 107 SER A O 1
ATOM 828 N N . ARG A 1 108 ? 6.046 -10.536 -13.649 1.00 90.62 108 ARG A N 1
ATOM 829 C CA . ARG A 1 108 ? 6.620 -9.432 -14.427 1.00 90.62 108 ARG A CA 1
ATOM 830 C C . ARG A 1 108 ? 7.927 -8.916 -13.823 1.00 90.62 108 ARG A C 1
ATOM 832 O O . ARG A 1 108 ? 8.874 -8.687 -14.567 1.00 90.62 108 ARG A O 1
ATOM 839 N N . LEU A 1 109 ? 8.021 -8.828 -12.495 1.00 90.75 109 LEU A N 1
ATOM 840 C CA . LEU A 1 109 ? 9.229 -8.403 -11.783 1.00 90.75 109 LEU A CA 1
ATOM 841 C C . LEU A 1 109 ? 10.433 -9.285 -12.126 1.00 90.75 109 LEU A C 1
ATOM 843 O O . LEU A 1 109 ? 11.532 -8.779 -12.331 1.00 90.75 109 LEU A O 1
ATOM 847 N N . ARG A 1 110 ? 10.237 -10.606 -12.227 1.00 87.06 110 ARG A N 1
ATOM 848 C CA . ARG A 1 110 ? 11.314 -11.548 -12.583 1.00 87.06 110 ARG A CA 1
ATOM 849 C C . ARG A 1 110 ? 11.861 -11.341 -13.997 1.00 87.06 110 ARG A C 1
ATOM 851 O O . ARG A 1 110 ? 13.000 -11.728 -14.237 1.00 87.06 110 ARG A O 1
ATOM 858 N N . ASN A 1 111 ? 11.071 -10.739 -14.884 1.00 87.56 111 ASN A N 1
ATOM 859 C CA . ASN A 1 111 ? 11.440 -10.466 -16.272 1.00 87.56 111 ASN A CA 1
ATOM 860 C C . ASN A 1 111 ? 12.087 -9.087 -16.464 1.00 87.56 111 ASN A C 1
ATOM 862 O O . ASN A 1 111 ? 12.569 -8.801 -17.557 1.00 87.56 111 ASN A O 1
ATOM 866 N N . LEU A 1 112 ? 12.096 -8.233 -15.436 1.00 87.38 112 LEU A N 1
ATOM 867 C CA . LEU A 1 112 ? 12.846 -6.981 -15.474 1.00 87.38 112 LEU A CA 1
ATOM 868 C C . LEU A 1 112 ? 14.352 -7.259 -15.401 1.00 87.38 112 LEU A C 1
ATOM 870 O O . LEU A 1 112 ? 14.790 -8.252 -14.808 1.00 87.38 112 LEU A O 1
ATOM 874 N N . ALA A 1 113 ? 15.145 -6.358 -15.976 1.00 84.38 113 ALA A N 1
ATOM 875 C CA . ALA A 1 113 ? 16.593 -6.404 -15.850 1.00 84.38 113 ALA A CA 1
ATOM 876 C C . ALA A 1 113 ? 17.035 -6.136 -14.394 1.00 84.38 113 ALA A C 1
ATOM 878 O O . ALA A 1 113 ? 16.282 -5.643 -13.550 1.00 84.38 113 ALA A O 1
ATOM 879 N N . GLU A 1 114 ? 18.241 -6.595 -14.051 1.00 84.06 114 GLU A N 1
ATOM 880 C CA . GLU A 1 114 ? 18.690 -6.686 -12.657 1.00 84.06 114 GLU A CA 1
ATOM 881 C C . GLU A 1 114 ? 18.749 -5.321 -11.958 1.00 84.06 114 GLU A C 1
ATOM 883 O O . GLU A 1 114 ? 18.330 -5.211 -10.805 1.00 84.06 114 GLU A O 1
ATOM 888 N N . VAL A 1 115 ? 19.219 -4.288 -12.663 1.00 79.06 115 VAL A N 1
ATOM 889 C CA . VAL A 1 115 ? 19.344 -2.925 -12.127 1.00 79.06 115 VAL A CA 1
ATOM 890 C C . VAL A 1 115 ? 17.966 -2.366 -11.772 1.00 79.06 115 VAL A C 1
ATOM 892 O O . VAL A 1 115 ? 17.768 -1.845 -10.679 1.00 79.06 115 VAL A O 1
ATOM 895 N N . GLU A 1 116 ? 16.992 -2.552 -12.654 1.00 81.50 116 GLU A N 1
ATOM 896 C CA . GLU A 1 116 ? 15.610 -2.107 -12.519 1.00 81.50 116 GLU A CA 1
ATOM 897 C C . GLU A 1 116 ? 14.904 -2.840 -11.378 1.00 81.50 116 GLU A C 1
ATOM 899 O O . GLU A 1 116 ? 14.177 -2.228 -10.597 1.00 81.50 116 GLU A O 1
ATOM 904 N N . ARG A 1 117 ? 15.154 -4.146 -11.223 1.00 85.25 117 ARG A N 1
ATOM 905 C CA . ARG A 1 117 ? 14.601 -4.934 -10.112 1.00 85.25 117 ARG A CA 1
ATOM 906 C C . ARG A 1 117 ? 15.056 -4.433 -8.747 1.00 85.25 117 ARG A C 1
ATOM 908 O O . ARG A 1 117 ? 14.271 -4.497 -7.808 1.00 85.25 117 ARG A O 1
ATOM 915 N N . ILE A 1 118 ? 16.304 -3.978 -8.617 1.00 84.81 118 ILE A N 1
ATOM 916 C CA . ILE A 1 118 ? 16.847 -3.484 -7.339 1.00 84.81 118 ILE A CA 1
ATOM 917 C C . ILE A 1 118 ? 16.138 -2.194 -6.899 1.00 84.81 118 ILE A C 1
ATOM 919 O O . ILE A 1 118 ? 16.010 -1.946 -5.703 1.00 84.81 118 ILE A O 1
ATOM 923 N N . LEU A 1 119 ? 15.631 -1.409 -7.852 1.00 83.75 119 LEU A N 1
ATOM 924 C CA . LEU A 1 119 ? 14.866 -0.188 -7.587 1.00 83.75 119 LEU A CA 1
ATOM 925 C C . LEU A 1 119 ? 13.413 -0.468 -7.174 1.00 83.75 119 LEU A C 1
ATOM 927 O O . LEU A 1 119 ? 12.705 0.442 -6.753 1.00 83.75 119 LEU A O 1
ATOM 931 N N . VAL A 1 120 ? 12.945 -1.710 -7.306 1.00 87.56 120 VAL A N 1
ATOM 932 C CA . VAL A 1 120 ? 11.564 -2.086 -7.009 1.00 87.56 120 VAL A CA 1
ATOM 933 C C . VAL A 1 120 ? 11.449 -2.635 -5.590 1.00 87.56 120 VAL A C 1
ATOM 935 O O . VAL A 1 120 ? 11.984 -3.694 -5.259 1.00 87.56 120 VAL A O 1
ATOM 938 N N . LEU A 1 121 ? 10.653 -1.961 -4.758 1.00 87.62 121 LEU A N 1
ATOM 939 C CA . LEU A 1 121 ? 10.217 -2.507 -3.474 1.00 87.62 121 LEU A CA 1
ATOM 940 C C . LEU A 1 121 ? 9.280 -3.711 -3.672 1.00 87.62 121 LEU A C 1
ATOM 942 O O . LEU A 1 121 ? 8.603 -3.856 -4.688 1.00 87.62 121 LEU A O 1
ATOM 946 N N . SER A 1 122 ? 9.186 -4.599 -2.684 1.00 90.75 122 SER A N 1
ATOM 947 C CA . SER A 1 122 ? 8.282 -5.748 -2.800 1.00 90.75 122 SER A CA 1
ATOM 948 C C . SER A 1 122 ? 6.816 -5.322 -2.650 1.00 90.75 122 SER A C 1
ATOM 950 O O . SER A 1 122 ? 6.339 -5.068 -1.543 1.00 90.75 122 SER A O 1
ATOM 952 N N . VAL A 1 123 ? 6.071 -5.321 -3.762 1.00 93.44 123 VAL A N 1
ATOM 953 C CA . VAL A 1 123 ? 4.620 -5.044 -3.775 1.00 93.44 123 VAL A CA 1
ATOM 954 C C . VAL A 1 123 ? 3.865 -6.045 -2.892 1.00 93.44 123 VAL A C 1
ATOM 956 O O . VAL A 1 123 ? 2.956 -5.657 -2.157 1.00 93.44 123 VAL A O 1
ATOM 959 N N . ARG A 1 124 ? 4.273 -7.325 -2.904 1.00 94.12 124 ARG A N 1
ATOM 960 C CA . ARG A 1 124 ? 3.705 -8.360 -2.028 1.00 94.12 124 ARG A CA 1
ATOM 961 C C . ARG A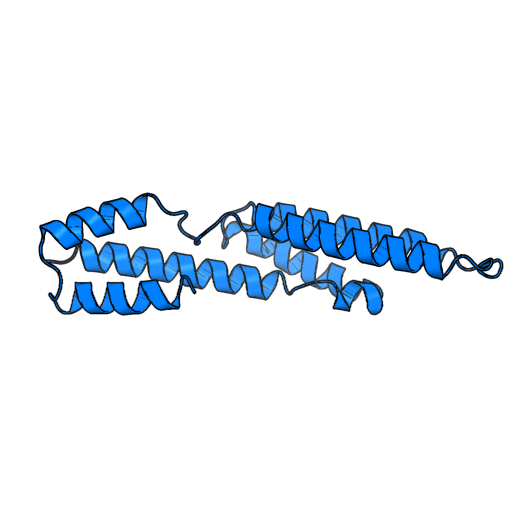 1 124 ? 3.889 -8.001 -0.555 1.00 94.12 124 ARG A C 1
ATOM 963 O O . ARG A 1 124 ? 2.911 -8.005 0.184 1.00 94.12 124 ARG A O 1
ATOM 970 N N . GLN A 1 125 ? 5.102 -7.636 -0.135 1.00 92.31 125 GLN A N 1
ATOM 971 C CA . GLN A 1 125 ? 5.354 -7.263 1.262 1.00 92.31 125 GLN A CA 1
ATOM 972 C C . GLN A 1 125 ? 4.577 -6.010 1.680 1.00 92.31 125 GLN A C 1
ATOM 974 O O . GLN A 1 125 ? 4.067 -5.964 2.802 1.00 92.31 125 GLN A O 1
ATOM 979 N N . SER A 1 126 ? 4.441 -5.025 0.786 1.00 92.38 126 SER A N 1
ATOM 980 C CA . SER A 1 126 ? 3.574 -3.865 1.016 1.00 92.38 126 SER A CA 1
ATOM 981 C C . SER A 1 126 ? 2.126 -4.301 1.241 1.00 92.38 126 SER A C 1
ATOM 983 O O . SER A 1 126 ? 1.503 -3.889 2.215 1.00 92.38 126 SER A O 1
ATOM 985 N N . ASN A 1 127 ? 1.597 -5.206 0.417 1.00 94.81 127 ASN A N 1
ATOM 986 C CA . ASN A 1 127 ? 0.227 -5.695 0.569 1.00 94.81 127 ASN A CA 1
ATOM 987 C C . ASN A 1 127 ? 0.014 -6.570 1.814 1.00 94.81 127 ASN A C 1
ATOM 989 O O . ASN A 1 127 ? -1.025 -6.479 2.466 1.00 94.81 127 ASN A O 1
ATOM 993 N N . ASP A 1 128 ? 1.015 -7.347 2.218 1.00 93.69 128 ASP A N 1
ATOM 994 C CA . ASP A 1 128 ? 0.984 -8.071 3.490 1.00 93.69 128 ASP A CA 1
ATOM 995 C C . ASP A 1 128 ? 0.961 -7.105 4.685 1.00 93.69 128 ASP A C 1
ATOM 997 O O . ASP A 1 128 ? 0.277 -7.349 5.681 1.00 93.69 128 ASP A O 1
ATOM 1001 N N . ALA A 1 129 ? 1.683 -5.982 4.601 1.00 91.69 129 ALA A N 1
ATOM 1002 C CA . ALA A 1 129 ? 1.627 -4.939 5.622 1.00 91.69 129 ALA A CA 1
ATOM 1003 C C . ALA A 1 129 ? 0.236 -4.295 5.697 1.00 91.69 129 ALA A C 1
ATOM 1005 O O . ALA A 1 129 ? -0.281 -4.125 6.803 1.00 91.69 129 ALA A O 1
ATOM 1006 N N . ARG A 1 130 ? -0.395 -4.027 4.548 1.00 93.75 130 ARG A N 1
ATOM 1007 C CA . ARG A 1 130 ? -1.776 -3.525 4.457 1.00 93.75 130 ARG A CA 1
ATOM 1008 C C . ARG A 1 130 ? -2.770 -4.443 5.156 1.00 93.75 130 ARG A C 1
ATOM 1010 O O . ARG A 1 130 ? -3.549 -3.987 5.988 1.00 93.75 130 ARG A O 1
ATOM 1017 N N . LEU A 1 131 ? -2.688 -5.748 4.887 1.00 94.19 131 LEU A N 1
ATOM 1018 C CA . LEU A 1 131 ? -3.529 -6.760 5.534 1.00 94.19 131 LEU A CA 1
ATOM 1019 C C . LEU A 1 131 ? -3.341 -6.784 7.055 1.00 94.19 131 LEU A C 1
ATOM 1021 O O . LEU A 1 131 ? -4.316 -6.885 7.800 1.00 94.19 131 LEU A O 1
ATOM 1025 N N . ARG A 1 132 ? -2.096 -6.668 7.535 1.00 92.19 132 ARG A N 1
ATOM 1026 C CA . ARG A 1 132 ? -1.813 -6.602 8.978 1.00 92.19 132 ARG A CA 1
ATOM 1027 C C . ARG A 1 132 ? -2.410 -5.355 9.625 1.00 92.19 132 ARG A C 1
ATOM 1029 O O . ARG A 1 132 ? -2.968 -5.466 10.713 1.00 92.19 132 ARG A O 1
ATOM 1036 N N . ILE A 1 133 ? -2.304 -4.197 8.973 1.00 92.00 133 ILE A N 1
ATOM 1037 C CA . ILE A 1 133 ? -2.875 -2.945 9.487 1.00 92.00 133 ILE A CA 1
ATOM 1038 C C . ILE A 1 133 ? -4.400 -3.039 9.531 1.00 92.00 133 ILE A C 1
ATOM 1040 O O . ILE A 1 133 ? -4.963 -2.780 10.590 1.00 92.00 133 ILE A O 1
ATOM 1044 N N . ALA A 1 134 ? -5.038 -3.502 8.452 1.00 92.31 134 ALA A N 1
ATOM 1045 C CA . ALA A 1 134 ? -6.489 -3.684 8.389 1.00 92.31 134 ALA A CA 1
ATOM 1046 C C . ALA A 1 134 ? -7.004 -4.604 9.502 1.00 92.31 134 ALA A C 1
ATOM 1048 O O . ALA A 1 134 ? -7.941 -4.264 10.221 1.00 92.31 134 ALA A O 1
ATOM 1049 N N . LYS A 1 135 ? -6.324 -5.734 9.727 1.00 92.19 135 LYS A N 1
ATOM 1050 C CA . LYS A 1 135 ? -6.660 -6.642 10.826 1.00 92.19 135 LYS A CA 1
ATOM 1051 C C . LYS A 1 135 ? -6.532 -5.970 12.198 1.00 92.19 135 LYS A C 1
ATOM 1053 O O . LYS A 1 135 ? -7.409 -6.115 13.041 1.00 92.19 135 LYS A O 1
ATOM 1058 N N . MET A 1 136 ? -5.446 -5.238 12.445 1.00 89.81 136 MET A N 1
ATOM 1059 C CA . MET A 1 136 ? -5.247 -4.557 13.729 1.00 89.81 136 MET A CA 1
ATOM 1060 C C . MET A 1 136 ? -6.224 -3.403 13.952 1.00 89.81 136 MET A C 1
ATOM 1062 O O . MET A 1 136 ? -6.612 -3.143 15.090 1.00 89.81 136 MET A O 1
ATOM 1066 N N . HIS A 1 137 ? -6.610 -2.713 12.882 1.00 92.00 137 HIS A N 1
ATOM 1067 C CA . HIS A 1 137 ? -7.640 -1.682 12.900 1.00 92.00 137 HIS A CA 1
ATOM 1068 C C . HIS A 1 137 ? -8.984 -2.271 13.343 1.00 92.00 137 HIS A C 1
ATOM 1070 O O . HIS A 1 137 ? -9.580 -1.780 14.305 1.00 92.00 137 HIS A O 1
ATOM 1076 N N . GLU A 1 138 ? -9.389 -3.392 12.741 1.00 92.88 138 GLU A N 1
ATOM 1077 C CA . GLU A 1 138 ? -10.598 -4.123 13.123 1.00 92.88 138 GLU A CA 1
ATOM 1078 C C . GLU A 1 138 ? -10.545 -4.600 14.585 1.00 92.88 138 GLU A C 1
ATOM 1080 O O . GLU A 1 138 ? -11.465 -4.333 15.361 1.00 92.88 138 GLU A O 1
ATOM 1085 N N . GLU A 1 139 ? -9.452 -5.253 14.992 1.00 92.31 139 GLU A N 1
ATOM 1086 C CA . GLU A 1 139 ? -9.267 -5.737 16.367 1.00 92.31 139 GLU A CA 1
ATOM 1087 C C . GLU A 1 139 ? -9.332 -4.600 17.399 1.00 92.31 139 GLU A C 1
ATOM 1089 O O . GLU A 1 139 ? -9.906 -4.766 18.479 1.00 92.31 139 GLU A O 1
ATOM 1094 N N . LEU A 1 140 ? -8.768 -3.429 17.082 1.00 90.94 140 LEU A N 1
ATOM 1095 C CA . LEU A 1 140 ? -8.845 -2.251 17.944 1.00 90.94 140 LEU A CA 1
ATOM 1096 C C . LEU A 1 140 ? -10.284 -1.735 18.054 1.00 90.94 140 LEU A C 1
ATOM 1098 O O . LEU A 1 140 ? -10.741 -1.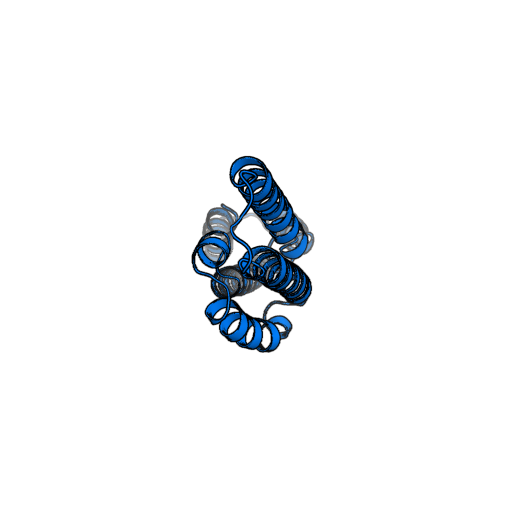445 19.159 1.00 90.94 140 LEU A O 1
ATOM 1102 N N . LEU A 1 141 ? -11.024 -1.649 16.946 1.00 92.62 141 LEU A N 1
ATOM 1103 C CA . LEU A 1 141 ? -12.427 -1.230 16.978 1.00 92.62 141 LEU A CA 1
ATOM 1104 C C . LEU A 1 141 ? -13.302 -2.191 17.789 1.00 92.62 141 LEU A C 1
ATOM 1106 O O . LEU A 1 141 ? -14.144 -1.735 18.565 1.00 92.62 141 LEU A O 1
ATOM 1110 N N . GLN A 1 142 ? -13.075 -3.499 17.662 1.00 92.69 142 GLN A N 1
ATOM 1111 C CA . GLN A 1 142 ? -13.758 -4.511 18.470 1.00 92.69 142 GLN A CA 1
ATOM 1112 C C . GLN A 1 142 ? -13.425 -4.359 19.962 1.00 92.69 142 GLN A C 1
ATOM 1114 O O . GLN A 1 142 ? -14.329 -4.366 20.801 1.00 92.69 142 GLN A O 1
ATOM 1119 N N . ALA A 1 143 ? -12.151 -4.148 20.305 1.00 90.25 143 ALA A N 1
ATOM 1120 C CA . ALA A 1 143 ? -11.724 -3.917 21.685 1.00 90.25 143 ALA A CA 1
ATOM 1121 C C . ALA A 1 143 ? -12.342 -2.646 22.292 1.00 90.25 143 ALA A C 1
ATOM 1123 O O . ALA A 1 143 ? -12.724 -2.646 23.458 1.00 90.25 143 ALA A O 1
ATOM 1124 N N . LEU A 1 144 ? -12.486 -1.575 21.507 1.00 89.88 144 LEU A N 1
ATOM 1125 C CA . LEU A 1 144 ? -13.095 -0.318 21.956 1.00 89.88 144 LEU A CA 1
ATOM 1126 C C . LEU A 1 144 ? -14.617 -0.401 22.112 1.00 89.88 144 LEU A C 1
ATOM 1128 O O . LEU A 1 144 ? -15.180 0.334 22.919 1.00 89.88 144 LEU A O 1
ATOM 1132 N N . ALA A 1 145 ? -15.280 -1.271 21.346 1.00 88.62 145 ALA A N 1
ATOM 1133 C CA . ALA A 1 145 ? -16.716 -1.533 21.465 1.00 88.62 145 ALA A CA 1
ATOM 1134 C C . ALA A 1 145 ? -17.056 -2.524 22.594 1.00 88.62 145 ALA A C 1
ATOM 1136 O O . ALA A 1 145 ? -18.219 -2.652 22.985 1.00 88.62 145 ALA A O 1
ATOM 1137 N N . SER A 1 146 ? -16.050 -3.238 23.100 1.00 80.12 146 SER A N 1
ATOM 1138 C CA . SER A 1 146 ? -16.188 -4.163 24.219 1.00 80.12 146 SER A CA 1
ATOM 1139 C C . SER A 1 146 ? -16.375 -3.393 25.534 1.00 80.12 146 SER A C 1
ATOM 1141 O O . SER A 1 146 ? -15.795 -2.321 25.732 1.00 80.12 146 SER A O 1
ATOM 1143 N N . LYS A 1 147 ? -17.223 -3.934 26.417 1.00 59.19 147 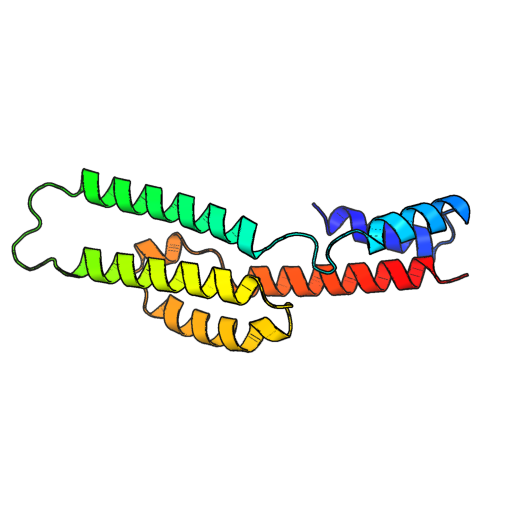LYS A N 1
ATOM 1144 C CA . LYS A 1 147 ? -17.563 -3.336 27.720 1.00 59.19 147 LYS A CA 1
ATOM 1145 C C . LYS A 1 147 ? -16.330 -3.165 28.602 1.00 59.19 147 LYS A C 1
ATOM 1147 O O . LYS A 1 147 ? -15.654 -4.186 28.838 1.00 59.19 147 LYS A O 1
#

pLDDT: mean 85.02, std 12.54, range [37.97, 96.25]

Sequence (147 aa):
MILDNLQPLRDSALHGKLSEKQKAELSAAVKAMPEDGFDWAAAWGVEFAIGDLHLQELRATRGLPAAPGTTETDDQIRAWEEYMLAAQAALRHPPNEAKPQIDDLESRLRNLAEVERILVLSVRQSNDARLRIAKMHEELLQALASK

Foldseek 3Di:
DLLVVLVVLLVCLLVVVDDLVRLVVVLVVLVVADLLGDQPLVVLVVLLVVLLVVLVVVVVVPPPDDPPPPPPSVVLVVLLNVLSVLLSVLSNDQLVSSVVSLVVSVVSLVVHDPVSNVSDDRSVVSSVSSVVSNVSSVSSSVSSPDD

Secondary structure (DSSP, 8-state):
--HHHHHHHHHHHHTT-S-HHHHHHHHHHHHHS-TTSS-HHHHHHHHHHHHHHHHHHHHHHT-S---TT-THHHHHHHHHHHHHHHHHHHHHS-TTTSHHHHHHHHHHHHHS-HHHHHT---HHHHHHHHHHHHHHHHHHHHHHH--